Protein AF-X0VYS3-F1 (afdb_monomer_lite)

Secondary structure (DSSP, 8-state):
--EEEEEE-HHHHHHIIIIITT-EEEE-GGGHHHHHH--TT-EEEEEETTTTEEEEEEEE-S--EE-----SS-TT----EEEEEEEEEE--TTTPEEGGGGTTT----

Structure (mmCIF, N/CA/C/O backbone):
data_AF-X0VYS3-F1
#
_entry.id   AF-X0VYS3-F1
#
loop_
_atom_site.group_PDB
_atom_site.id
_atom_site.type_symbol
_atom_site.label_atom_id
_atom_site.label_alt_id
_atom_site.label_comp_id
_atom_site.label_asym_id
_atom_site.label_entity_id
_atom_site.label_seq_id
_atom_site.pdbx_PDB_ins_code
_atom_site.Cartn_x
_atom_site.Cartn_y
_atom_site.Cartn_z
_atom_site.occupancy
_atom_site.B_iso_or_equiv
_atom_site.auth_seq_id
_atom_site.auth_comp_id
_atom_site.auth_asym_id
_atom_site.auth_atom_id
_atom_site.pdbx_PDB_model_num
ATOM 1 N N . MET A 1 1 ? -2.261 -16.653 6.771 1.00 88.12 1 MET A N 1
ATOM 2 C CA . MET A 1 1 ? -2.780 -15.358 6.305 1.00 88.12 1 MET A CA 1
ATOM 3 C C . MET A 1 1 ? -2.566 -14.348 7.410 1.00 88.12 1 MET A C 1
ATOM 5 O O . MET A 1 1 ? -3.056 -14.565 8.513 1.00 88.12 1 MET A O 1
ATOM 9 N N . GLN A 1 2 ? -1.782 -13.317 7.125 1.00 96.38 2 GLN A N 1
ATOM 10 C CA . GLN A 1 2 ? -1.483 -12.198 8.014 1.00 96.38 2 GLN A CA 1
ATOM 11 C C . GLN A 1 2 ? -2.063 -10.898 7.452 1.00 96.38 2 GLN A C 1
ATOM 13 O O . GLN A 1 2 ? -2.423 -10.822 6.274 1.00 96.38 2 GLN A O 1
ATOM 18 N N . TYR A 1 3 ? -2.129 -9.881 8.309 1.00 96.56 3 TYR A N 1
ATOM 19 C CA . TYR A 1 3 ? -2.586 -8.543 7.959 1.00 96.56 3 TYR A CA 1
ATOM 20 C C . TYR A 1 3 ? -1.438 -7.551 8.108 1.00 96.56 3 TYR A C 1
ATOM 22 O O . TYR A 1 3 ? -0.715 -7.566 9.103 1.00 96.56 3 TYR A O 1
ATOM 30 N N . TRP A 1 4 ? -1.284 -6.684 7.116 1.00 97.38 4 TRP A N 1
ATOM 31 C CA . TRP A 1 4 ? -0.226 -5.687 7.051 1.00 97.38 4 TRP A CA 1
ATOM 32 C C . TRP A 1 4 ? -0.847 -4.301 6.952 1.00 97.38 4 TRP A C 1
ATOM 34 O O . TRP A 1 4 ? -1.687 -4.057 6.090 1.00 97.38 4 TRP A O 1
ATOM 44 N N . LEU A 1 5 ? -0.419 -3.379 7.808 1.00 97.00 5 LEU A N 1
ATOM 45 C CA . LEU A 1 5 ? -0.811 -1.979 7.707 1.00 97.00 5 LEU A CA 1
ATOM 46 C C . LEU A 1 5 ? 0.275 -1.212 6.958 1.00 97.00 5 LEU A C 1
ATOM 48 O O . LEU A 1 5 ? 1.415 -1.128 7.418 1.00 97.00 5 LEU A O 1
ATOM 52 N N . VAL A 1 6 ? -0.085 -0.649 5.807 1.00 97.50 6 VAL A N 1
ATOM 53 C CA . VAL A 1 6 ? 0.795 0.204 5.008 1.00 97.50 6 VAL A CA 1
ATOM 54 C C . VAL A 1 6 ? 0.374 1.649 5.194 1.00 97.50 6 VAL A C 1
ATOM 56 O O . VAL A 1 6 ? -0.778 2.018 4.976 1.00 97.50 6 VAL A O 1
ATOM 59 N N . VAL A 1 7 ? 1.333 2.472 5.605 1.00 97.19 7 VAL A N 1
ATOM 60 C CA . VAL A 1 7 ? 1.157 3.917 5.706 1.00 97.19 7 VAL A CA 1
ATOM 61 C C . VAL A 1 7 ? 1.555 4.543 4.376 1.00 97.19 7 VAL A C 1
ATOM 63 O O . VAL A 1 7 ? 2.678 4.343 3.919 1.00 97.19 7 VAL A O 1
ATOM 66 N N . THR A 1 8 ? 0.649 5.305 3.774 1.00 96.38 8 THR A N 1
ATOM 67 C CA . THR A 1 8 ? 0.857 5.998 2.496 1.00 96.38 8 THR A CA 1
ATOM 68 C C . THR A 1 8 ? 0.480 7.472 2.616 1.00 96.38 8 THR A C 1
ATOM 70 O O . THR A 1 8 ? -0.287 7.849 3.503 1.00 96.38 8 THR A O 1
ATOM 73 N N . SER A 1 9 ? 1.029 8.328 1.757 1.00 96.38 9 SER A N 1
ATOM 74 C CA . SER A 1 9 ? 0.626 9.734 1.682 1.00 96.38 9 SER A CA 1
ATOM 75 C C . SER A 1 9 ? -0.694 9.893 0.911 1.00 96.38 9 SER A C 1
ATOM 77 O O . SER A 1 9 ? -1.080 8.990 0.165 1.00 96.38 9 SER A O 1
ATOM 79 N N . PRO A 1 10 ? -1.410 11.025 1.054 1.00 96.88 10 PRO A N 1
ATOM 80 C CA . PRO A 1 10 ? -2.605 11.288 0.252 1.00 96.88 10 PRO A CA 1
ATOM 81 C C . PRO A 1 10 ? -2.321 11.275 -1.253 1.00 96.88 10 PRO A C 1
ATOM 83 O O . PRO A 1 10 ? -3.150 10.815 -2.032 1.00 96.88 10 PRO A O 1
ATOM 86 N N . GLU A 1 11 ? -1.149 11.766 -1.652 1.00 96.50 11 GLU A N 1
ATOM 87 C CA . GLU A 1 11 ? -0.724 11.861 -3.046 1.00 96.50 11 GLU A CA 1
ATOM 88 C C . GLU A 1 11 ? -0.449 10.468 -3.634 1.00 96.50 11 GLU A C 1
ATOM 90 O O . GLU A 1 11 ? -0.987 10.130 -4.686 1.00 96.50 11 GLU A O 1
ATOM 95 N N . ASN A 1 12 ? 0.283 9.616 -2.908 1.00 96.56 12 ASN A N 1
ATOM 96 C CA . ASN A 1 12 ? 0.561 8.248 -3.344 1.00 96.56 12 ASN A CA 1
ATOM 97 C C . ASN A 1 12 ? -0.675 7.357 -3.323 1.00 96.56 12 ASN A C 1
ATOM 99 O O . ASN A 1 12 ? -0.858 6.574 -4.245 1.00 96.56 12 ASN A O 1
ATOM 103 N N . PHE A 1 13 ? -1.552 7.498 -2.325 1.00 97.69 13 PHE A N 1
ATOM 104 C CA . PHE A 1 13 ? -2.820 6.770 -2.314 1.00 97.69 13 PHE A CA 1
ATOM 105 C C . PHE A 1 13 ? -3.681 7.118 -3.533 1.00 97.69 13 PHE A C 1
ATOM 107 O O . PHE A 1 13 ? -4.246 6.233 -4.174 1.00 97.69 13 PHE A O 1
ATOM 114 N N . ARG A 1 14 ? -3.769 8.413 -3.865 1.00 97.25 14 ARG A N 1
ATOM 115 C CA . ARG A 1 14 ? -4.488 8.879 -5.052 1.00 97.25 14 ARG A CA 1
ATOM 116 C C . ARG A 1 14 ? -3.865 8.303 -6.323 1.00 97.25 14 ARG A C 1
ATOM 118 O O . ARG A 1 14 ? -4.593 7.792 -7.164 1.00 97.25 14 ARG A O 1
ATOM 125 N N . HIS A 1 15 ? -2.536 8.315 -6.415 1.00 96.81 15 HIS A N 1
ATOM 126 C CA . HIS A 1 15 ? -1.808 7.742 -7.542 1.00 96.81 15 HIS A CA 1
ATOM 127 C C . HIS A 1 15 ? -2.023 6.227 -7.683 1.00 96.81 15 HIS A C 1
ATOM 129 O O . HIS A 1 15 ? -2.302 5.749 -8.782 1.00 96.81 15 HIS A O 1
ATOM 135 N N . ASP A 1 16 ? -1.971 5.476 -6.579 1.00 97.12 16 ASP A N 1
ATOM 136 C CA . ASP A 1 16 ? -2.269 4.041 -6.570 1.00 97.12 16 ASP A CA 1
ATOM 137 C C . ASP A 1 16 ? -3.688 3.772 -7.077 1.00 97.12 16 ASP A C 1
ATOM 139 O O . ASP A 1 16 ? -3.883 2.894 -7.915 1.00 97.12 16 ASP A O 1
ATOM 143 N N . ARG A 1 17 ? -4.671 4.555 -6.622 1.00 97.19 17 ARG A N 1
ATOM 144 C CA . ARG A 1 17 ? -6.071 4.421 -7.041 1.00 97.19 17 ARG A CA 1
ATOM 145 C C . ARG A 1 17 ? -6.293 4.769 -8.512 1.00 97.19 17 ARG A C 1
ATOM 147 O O . ARG A 1 17 ? -7.072 4.099 -9.177 1.00 97.19 17 ARG A O 1
ATOM 154 N N . GLU A 1 18 ? -5.668 5.833 -9.002 1.00 96.88 18 GLU A N 1
ATOM 155 C CA . GLU A 1 18 ? -5.954 6.390 -10.330 1.00 96.88 18 GLU A CA 1
ATOM 156 C C . GLU A 1 18 ? -5.106 5.762 -11.444 1.00 96.88 18 GLU A C 1
ATOM 158 O O . GLU A 1 18 ? -5.536 5.742 -12.599 1.00 96.88 18 GLU A O 1
ATOM 163 N N . HIS A 1 19 ? -3.917 5.243 -11.121 1.00 97.06 19 HIS A N 1
ATOM 164 C CA . HIS A 1 19 ? -2.939 4.826 -12.131 1.00 97.06 19 HIS A CA 1
ATOM 165 C C . HIS A 1 19 ? -2.386 3.413 -11.948 1.00 97.06 19 HIS A C 1
ATOM 167 O O . HIS A 1 19 ? -2.110 2.751 -12.950 1.00 97.06 19 HIS A O 1
ATOM 173 N N . LEU A 1 20 ? -2.198 2.944 -10.710 1.00 96.50 20 LEU A N 1
ATOM 174 C CA . LEU A 1 20 ? -1.556 1.646 -10.457 1.00 96.50 20 LEU A CA 1
ATOM 175 C C . LEU A 1 20 ? -2.541 0.531 -10.096 1.00 96.50 20 LEU A C 1
ATOM 177 O O . LEU A 1 20 ? -2.143 -0.634 -10.088 1.00 96.50 20 LEU A O 1
ATOM 181 N N . ASP A 1 21 ? -3.796 0.872 -9.801 1.00 97.31 21 ASP A N 1
ATOM 182 C CA 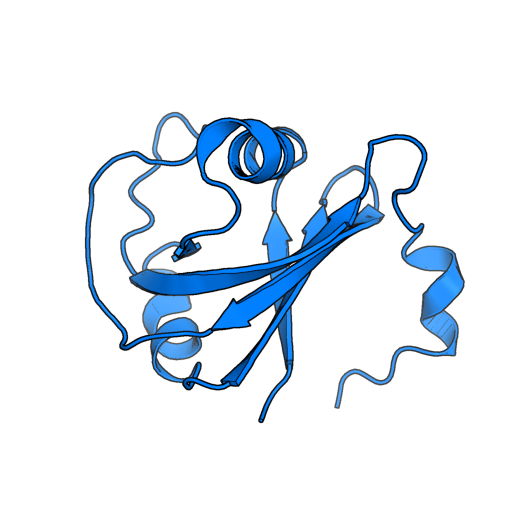. ASP A 1 21 ? -4.868 -0.041 -9.386 1.00 97.31 21 ASP A CA 1
ATOM 183 C C . ASP A 1 21 ? -4.442 -0.980 -8.243 1.00 97.31 21 ASP A C 1
ATOM 185 O O . ASP A 1 21 ? -4.799 -2.153 -8.206 1.00 97.31 21 ASP A O 1
ATOM 189 N N . PHE A 1 22 ? -3.576 -0.502 -7.337 1.00 97.75 22 PHE A N 1
ATOM 190 C CA . PHE A 1 22 ? -2.976 -1.308 -6.261 1.00 97.75 22 PHE A CA 1
ATOM 191 C C . PHE A 1 22 ? -2.366 -2.640 -6.745 1.00 97.75 22 PHE A C 1
ATOM 193 O O . PHE A 1 22 ? -2.305 -3.626 -6.000 1.00 97.75 22 PHE A O 1
ATOM 200 N N . LYS A 1 23 ? -1.895 -2.689 -7.998 1.00 97.88 23 LYS A N 1
ATOM 201 C CA . LYS A 1 23 ? -1.307 -3.882 -8.624 1.00 97.88 23 LYS A CA 1
ATOM 202 C C . LYS A 1 23 ? 0.001 -4.315 -7.961 1.00 97.88 23 LYS A C 1
ATOM 204 O O . LYS A 1 23 ? 0.428 -5.466 -8.091 1.00 97.88 23 LYS A O 1
ATOM 209 N N . PHE A 1 24 ? 0.649 -3.396 -7.253 1.00 96.19 24 PHE A N 1
ATOM 210 C CA . PHE A 1 24 ? 1.906 -3.636 -6.568 1.00 96.19 24 PHE A CA 1
ATOM 211 C C . PHE A 1 24 ? 1.885 -2.998 -5.184 1.00 96.19 24 PHE A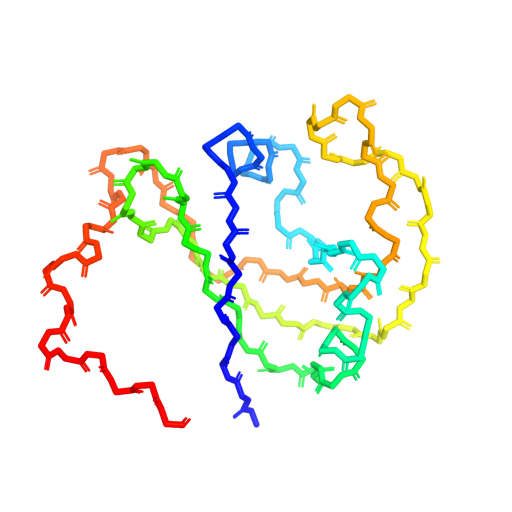 C 1
ATOM 213 O O . PHE A 1 24 ? 1.507 -1.841 -5.034 1.00 96.19 24 PHE A O 1
ATOM 220 N N . GLN A 1 25 ? 2.396 -3.718 -4.189 1.00 96.19 25 GLN A N 1
ATOM 221 C CA . GLN A 1 25 ? 2.826 -3.123 -2.933 1.00 96.19 25 GLN A CA 1
ATOM 222 C C . GLN A 1 25 ? 4.340 -2.932 -2.976 1.00 96.19 25 GLN A C 1
ATOM 224 O O . GLN A 1 25 ? 5.080 -3.913 -2.888 1.00 96.19 25 GLN A O 1
ATOM 229 N N . GLY A 1 26 ? 4.800 -1.684 -3.078 1.00 95.00 26 GLY A N 1
ATOM 230 C CA . GLY A 1 26 ? 6.213 -1.321 -2.954 1.00 95.00 26 GLY A CA 1
ATOM 231 C C . GLY A 1 26 ? 6.509 -0.598 -1.650 1.00 95.00 26 GLY A C 1
ATOM 232 O O . GLY A 1 26 ? 5.662 0.120 -1.123 1.00 95.00 26 GLY A O 1
ATOM 233 N N . LEU A 1 27 ? 7.702 -0.813 -1.100 1.00 95.50 27 LEU A N 1
ATOM 234 C CA . LEU A 1 27 ? 8.202 -0.070 0.054 1.00 95.50 27 LEU A CA 1
ATOM 235 C C . LEU A 1 27 ? 9.701 0.244 -0.095 1.00 95.50 27 LEU A C 1
ATOM 237 O O . LEU A 1 27 ? 10.438 -0.496 -0.761 1.00 95.50 27 LEU A O 1
ATOM 241 N N . PRO A 1 28 ? 10.187 1.312 0.569 1.00 93.81 28 PRO A N 1
ATOM 242 C CA . PRO A 1 28 ? 11.612 1.596 0.673 1.00 93.81 28 PRO A CA 1
ATOM 243 C C . PRO A 1 28 ? 12.422 0.383 1.147 1.00 93.81 28 PRO A C 1
ATOM 245 O O . PRO A 1 28 ? 11.976 -0.377 2.009 1.00 93.81 28 PRO A O 1
ATOM 248 N N . TYR A 1 29 ? 13.667 0.262 0.679 1.00 94.44 29 TYR A N 1
ATOM 249 C CA . TYR A 1 29 ? 14.539 -0.884 0.971 1.00 94.44 29 TYR A CA 1
ATOM 250 C C . TYR A 1 29 ? 14.743 -1.151 2.476 1.00 94.44 29 TYR A C 1
ATOM 252 O O . TYR A 1 29 ? 14.879 -2.299 2.894 1.00 94.44 29 TYR A O 1
ATOM 260 N N . ARG A 1 30 ? 14.673 -0.120 3.334 1.00 95.06 30 ARG A N 1
ATOM 261 C CA . ARG A 1 30 ? 14.715 -0.286 4.805 1.00 95.06 30 ARG A CA 1
ATOM 262 C C . ARG A 1 30 ? 13.620 -1.217 5.353 1.00 95.06 30 ARG A C 1
ATOM 264 O O . ARG A 1 30 ? 13.792 -1.798 6.420 1.00 95.06 30 ARG A O 1
ATOM 271 N N . PHE A 1 31 ? 12.516 -1.389 4.623 1.00 96.38 31 PHE A N 1
ATOM 272 C CA . PHE A 1 31 ? 11.416 -2.294 4.960 1.00 96.38 31 PHE A CA 1
ATOM 273 C C . PHE A 1 31 ? 11.478 -3.641 4.225 1.00 96.38 31 PHE A C 1
ATOM 275 O O . PHE A 1 31 ? 10.577 -4.460 4.404 1.00 96.38 31 PHE A O 1
ATOM 282 N N . ARG A 1 32 ? 12.550 -3.926 3.470 1.00 97.12 32 ARG A N 1
ATOM 283 C CA . ARG A 1 32 ? 12.732 -5.160 2.685 1.00 97.12 32 ARG A CA 1
ATOM 284 C C . ARG A 1 32 ? 12.360 -6.422 3.457 1.00 97.12 32 ARG A C 1
ATOM 286 O O . ARG A 1 32 ? 11.570 -7.224 2.975 1.00 97.12 32 ARG A O 1
ATOM 293 N N . LYS A 1 33 ? 12.877 -6.585 4.680 1.00 97.62 33 LYS A N 1
ATOM 294 C CA . LYS A 1 33 ? 12.603 -7.776 5.505 1.00 97.62 33 LYS A CA 1
ATOM 295 C C . LYS A 1 33 ? 11.111 -7.961 5.808 1.00 97.62 33 LYS A C 1
ATOM 297 O O . LYS A 1 33 ? 10.667 -9.091 5.946 1.00 97.62 33 LYS A O 1
ATOM 302 N N . GLN A 1 34 ? 10.335 -6.880 5.918 1.00 97.06 34 GLN A N 1
ATOM 303 C CA . GLN A 1 34 ? 8.889 -6.968 6.140 1.00 97.06 34 GLN A CA 1
ATOM 304 C C . GLN A 1 34 ? 8.167 -7.402 4.861 1.00 97.06 34 GLN A C 1
ATOM 306 O O . GLN A 1 34 ? 7.392 -8.350 4.907 1.00 97.06 34 GLN A O 1
ATOM 311 N N . VAL A 1 35 ? 8.507 -6.802 3.717 1.00 97.62 35 VAL A N 1
ATOM 312 C CA . VAL A 1 35 ? 7.945 -7.170 2.402 1.00 97.62 35 VAL A CA 1
ATOM 313 C C . VAL A 1 35 ? 8.279 -8.620 2.024 1.00 97.62 35 VAL A C 1
ATOM 315 O O . VAL A 1 35 ? 7.449 -9.343 1.477 1.00 97.62 35 VAL A O 1
ATOM 318 N N . GLN A 1 36 ? 9.482 -9.090 2.361 1.00 97.75 36 GLN A N 1
ATOM 319 C CA . GLN A 1 36 ? 9.878 -10.484 2.154 1.00 97.75 36 GLN A CA 1
ATOM 320 C C . GLN A 1 36 ? 9.045 -11.467 2.988 1.00 97.75 36 GLN A C 1
ATOM 322 O O . GLN A 1 36 ? 8.812 -12.581 2.528 1.00 97.75 36 GLN A O 1
ATOM 327 N N . ARG A 1 37 ? 8.563 -11.064 4.173 1.00 97.38 37 ARG A N 1
ATOM 328 C CA . ARG A 1 37 ? 7.694 -11.894 5.029 1.00 97.38 37 ARG A CA 1
ATOM 329 C C . ARG A 1 37 ? 6.233 -11.922 4.589 1.00 97.38 37 ARG A C 1
ATOM 331 O O . ARG A 1 37 ? 5.523 -12.826 5.018 1.00 97.38 37 ARG A O 1
ATOM 338 N N . MET A 1 38 ? 5.786 -10.962 3.779 1.00 98.00 38 MET A N 1
ATOM 339 C CA . MET A 1 38 ? 4.455 -11.022 3.172 1.00 98.00 38 MET A CA 1
ATOM 340 C C . MET A 1 38 ? 4.355 -12.283 2.315 1.00 98.00 38 MET A C 1
ATOM 342 O O . MET A 1 38 ? 5.261 -12.565 1.533 1.00 98.00 38 MET A O 1
ATOM 346 N N . ALA A 1 39 ? 3.271 -13.034 2.450 1.00 97.81 39 ALA A N 1
ATOM 347 C CA . ALA A 1 39 ? 3.012 -14.229 1.656 1.00 97.81 39 ALA A CA 1
ATOM 348 C C . ALA A 1 39 ? 1.800 -14.032 0.741 1.00 97.81 39 ALA A C 1
ATOM 350 O O . ALA A 1 39 ? 0.950 -13.179 0.991 1.00 97.81 39 ALA A O 1
ATOM 351 N N . VAL A 1 40 ? 1.698 -14.843 -0.315 1.00 98.44 40 VAL A N 1
ATOM 352 C CA . VAL A 1 40 ? 0.487 -14.898 -1.147 1.00 98.44 40 VAL A CA 1
ATOM 353 C C . VAL A 1 40 ? -0.728 -15.193 -0.263 1.00 98.44 40 VAL A C 1
ATOM 355 O O . VAL A 1 40 ? -0.699 -16.107 0.562 1.00 98.44 40 VAL A O 1
ATOM 358 N N . GLY A 1 41 ? -1.788 -14.405 -0.432 1.00 98.38 41 GLY A N 1
ATOM 359 C CA . GLY A 1 41 ? -2.999 -14.462 0.384 1.00 98.38 41 GLY A CA 1
ATOM 360 C C . GLY A 1 41 ? -2.973 -13.581 1.635 1.00 98.38 41 GLY A C 1
ATOM 361 O O . GLY A 1 41 ? -4.020 -13.409 2.248 1.00 98.38 41 GLY A O 1
ATOM 362 N N . ASP A 1 42 ? -1.838 -12.990 2.019 1.00 98.56 42 ASP A N 1
ATOM 363 C CA . ASP A 1 42 ? -1.834 -11.958 3.060 1.00 98.56 42 ASP A CA 1
ATOM 364 C C . ASP A 1 42 ? -2.589 -10.707 2.594 1.00 98.56 42 ASP A C 1
ATOM 366 O O . ASP A 1 42 ? -2.611 -10.385 1.402 1.00 98.56 42 ASP A O 1
ATOM 370 N N . ARG A 1 43 ? -3.189 -9.984 3.545 1.00 98.19 43 ARG A N 1
ATOM 371 C CA . ARG A 1 43 ? -3.985 -8.786 3.260 1.00 98.19 43 ARG A CA 1
ATOM 372 C C . ARG A 1 43 ? -3.277 -7.524 3.724 1.00 98.19 43 ARG A C 1
ATOM 374 O O . ARG A 1 43 ? -2.683 -7.487 4.799 1.00 98.19 43 ARG A O 1
ATOM 381 N N . VAL A 1 44 ? -3.370 -6.481 2.917 1.00 98.38 44 VAL A N 1
ATOM 382 C CA . VAL A 1 44 ? -2.826 -5.152 3.181 1.00 98.38 44 VAL A CA 1
ATOM 383 C C . VAL A 1 44 ? -3.986 -4.196 3.410 1.00 98.38 44 VAL A C 1
ATOM 385 O O . VAL A 1 44 ? -4.946 -4.201 2.645 1.00 98.38 44 VAL A O 1
ATOM 388 N N . VAL A 1 45 ? -3.896 -3.370 4.448 1.00 98.00 45 VAL A N 1
ATOM 389 C CA . VAL A 1 45 ? -4.781 -2.225 4.674 1.00 98.00 45 VAL A CA 1
ATOM 390 C C . VAL A 1 45 ? -3.980 -0.933 4.535 1.00 98.00 45 VAL A C 1
ATOM 392 O O . VAL A 1 45 ? -2.899 -0.797 5.113 1.00 98.00 45 VAL A O 1
ATOM 395 N N . TYR A 1 46 ? -4.509 0.016 3.765 1.00 98.31 46 TYR A N 1
ATOM 396 C CA . TYR A 1 46 ? -3.848 1.288 3.479 1.00 98.31 46 TYR A CA 1
ATOM 397 C C . TYR A 1 46 ? -4.365 2.387 4.402 1.00 98.31 46 TYR A C 1
ATOM 399 O O . TYR A 1 46 ? -5.538 2.769 4.344 1.00 98.31 46 TYR A O 1
ATOM 407 N N . TYR A 1 47 ? -3.468 2.906 5.236 1.00 98.19 47 TYR A N 1
ATOM 408 C CA . TYR A 1 47 ? -3.688 4.063 6.093 1.00 98.19 47 TYR A CA 1
ATOM 409 C C . TYR A 1 47 ? -3.066 5.312 5.461 1.00 98.19 47 TYR A C 1
ATOM 411 O O . TYR A 1 47 ? -1.859 5.368 5.219 1.00 98.19 47 TYR A O 1
ATOM 419 N N . ILE A 1 48 ? -3.886 6.332 5.221 1.00 98.25 48 ILE A N 1
ATOM 420 C CA . ILE A 1 48 ? -3.477 7.574 4.567 1.00 98.25 48 ILE A CA 1
ATOM 421 C C . ILE A 1 48 ? -3.005 8.571 5.635 1.00 98.25 48 ILE A C 1
ATOM 423 O O . ILE A 1 48 ? -3.809 9.158 6.373 1.00 98.25 48 ILE A O 1
ATOM 427 N N . MET A 1 49 ? -1.688 8.775 5.730 1.00 91.75 49 MET A N 1
ATOM 428 C CA . MET A 1 49 ? -1.090 9.741 6.654 1.00 91.75 49 MET A CA 1
ATOM 429 C C . MET A 1 49 ? -1.522 11.172 6.298 1.00 91.75 49 MET A C 1
ATOM 431 O O . MET A 1 49 ? -1.801 11.471 5.144 1.00 91.75 49 MET A O 1
ATOM 435 N N . LYS A 1 50 ? -1.612 12.065 7.292 1.00 94.25 50 LYS A N 1
ATOM 436 C CA . LYS A 1 50 ? -2.282 13.392 7.253 1.00 94.25 50 LYS A CA 1
ATOM 437 C C . LYS A 1 50 ? -3.815 13.352 7.293 1.00 94.25 50 LYS A C 1
ATOM 439 O O . LYS A 1 50 ? -4.387 14.111 8.065 1.00 94.25 50 LYS A O 1
ATOM 444 N N . LEU A 1 51 ? -4.474 12.471 6.534 1.00 96.94 51 LEU A N 1
ATOM 445 C CA . LEU A 1 51 ? -5.942 12.346 6.596 1.00 96.94 51 LEU A CA 1
ATOM 446 C C . LEU A 1 51 ? -6.413 11.551 7.818 1.00 96.94 51 LEU A C 1
ATOM 448 O O . LEU A 1 51 ? -7.528 11.760 8.284 1.00 96.94 51 LEU A O 1
ATOM 452 N N . GLN A 1 52 ? -5.562 10.666 8.345 1.00 97.00 52 GLN A N 1
ATOM 453 C CA . GLN A 1 52 ? -5.899 9.749 9.439 1.00 97.00 52 GLN A CA 1
ATOM 454 C C . GLN A 1 52 ? -7.068 8.819 9.090 1.00 97.00 52 GLN A C 1
ATOM 456 O O . GLN A 1 52 ? -7.907 8.505 9.934 1.00 97.00 52 GLN A O 1
ATOM 461 N N . LYS A 1 53 ? -7.121 8.376 7.830 1.00 98.06 53 LYS A N 1
ATOM 462 C CA . LYS A 1 53 ? -8.197 7.530 7.313 1.00 98.06 53 LYS A CA 1
ATOM 463 C C . LYS A 1 53 ? -7.670 6.250 6.680 1.00 98.06 53 LYS A C 1
ATOM 465 O O . LYS A 1 53 ? -6.564 6.231 6.142 1.00 98.06 53 LYS A O 1
ATOM 470 N N . PHE A 1 54 ? -8.487 5.205 6.703 1.00 98.25 54 PHE A N 1
ATOM 471 C CA . PHE A 1 54 ? -8.304 4.023 5.869 1.00 98.25 54 PHE A CA 1
ATOM 472 C C . PHE A 1 54 ? -8.977 4.231 4.516 1.00 98.25 54 PHE A C 1
ATOM 474 O O . PHE A 1 54 ? -10.087 4.767 4.456 1.00 98.25 54 PHE A O 1
ATOM 481 N N . GLY A 1 55 ? -8.297 3.817 3.446 1.00 98.00 55 GLY A N 1
ATOM 482 C CA . GLY A 1 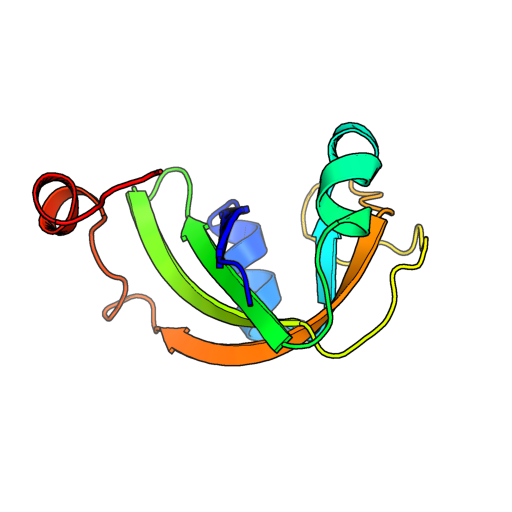55 ? -8.766 4.061 2.078 1.00 98.00 55 GLY A CA 1
ATOM 483 C C . GLY A 1 55 ? -8.901 2.828 1.197 1.00 98.00 55 GLY A C 1
ATOM 484 O O . GLY A 1 55 ? -9.717 2.831 0.282 1.00 98.00 55 GLY A O 1
ATOM 485 N N . ALA A 1 56 ? -8.135 1.768 1.449 1.00 98.56 56 ALA A N 1
ATOM 486 C CA . ALA A 1 56 ? -8.206 0.564 0.631 1.00 98.56 56 ALA A CA 1
ATOM 487 C C . ALA A 1 56 ? -7.753 -0.682 1.390 1.00 98.56 56 ALA A C 1
ATOM 489 O O . ALA A 1 56 ? -7.054 -0.601 2.407 1.00 98.56 56 ALA A O 1
ATOM 490 N N . THR A 1 57 ? -8.113 -1.836 0.835 1.00 98.56 57 THR A N 1
ATOM 491 C CA . THR A 1 57 ? -7.514 -3.129 1.162 1.00 98.56 57 THR A CA 1
ATOM 492 C C . THR A 1 57 ? -7.097 -3.851 -0.111 1.00 98.56 57 THR A C 1
ATOM 494 O O . THR A 1 57 ? -7.747 -3.699 -1.146 1.00 98.56 57 THR A O 1
ATOM 497 N N . ALA A 1 58 ? -6.025 -4.632 -0.034 1.00 98.62 58 ALA A N 1
ATOM 498 C CA . ALA A 1 58 ? -5.518 -5.434 -1.139 1.00 98.62 58 ALA A CA 1
ATOM 499 C C . ALA A 1 58 ? -5.038 -6.804 -0.651 1.00 98.62 58 ALA A C 1
ATOM 501 O O . ALA A 1 58 ? -4.644 -6.962 0.504 1.00 98.62 58 ALA A O 1
ATOM 502 N N . THR A 1 59 ? -5.008 -7.779 -1.553 1.00 98.75 59 THR A N 1
ATOM 503 C CA . THR A 1 59 ? -4.466 -9.116 -1.298 1.00 98.75 59 THR A CA 1
ATOM 504 C C . THR A 1 59 ? -3.143 -9.291 -2.040 1.00 98.75 59 THR A C 1
ATOM 506 O O . THR A 1 59 ? -3.057 -8.982 -3.229 1.00 98.75 59 THR A O 1
ATOM 509 N N . ILE A 1 60 ? -2.115 -9.818 -1.367 1.00 98.69 60 ILE A N 1
ATOM 510 C CA . ILE A 1 60 ? -0.829 -10.176 -1.984 1.00 98.69 60 ILE A CA 1
ATOM 511 C C . ILE A 1 60 ? -1.017 -11.387 -2.902 1.00 98.69 60 ILE A C 1
ATOM 513 O O . ILE A 1 60 ? -1.567 -12.412 -2.494 1.00 98.69 60 ILE A O 1
ATOM 517 N N . THR A 1 61 ? -0.539 -11.287 -4.141 1.00 98.62 61 THR A N 1
ATOM 518 C CA . THR A 1 61 ? -0.783 -12.283 -5.200 1.00 98.62 61 THR A CA 1
ATOM 519 C C . THR A 1 61 ? 0.477 -12.951 -5.734 1.00 98.62 61 THR A C 1
ATOM 521 O O . THR A 1 61 ? 0.358 -13.917 -6.484 1.00 98.62 61 THR A O 1
ATOM 524 N N . GLY A 1 62 ? 1.674 -12.494 -5.354 1.00 98.12 62 GLY A N 1
ATOM 525 C CA . GLY A 1 62 ? 2.907 -13.069 -5.887 1.00 98.12 62 GLY A CA 1
ATOM 526 C C . GLY A 1 62 ? 4.144 -12.940 -5.009 1.00 98.12 62 GLY A C 1
ATOM 527 O O . GLY A 1 62 ? 4.120 -12.432 -3.880 1.00 98.12 62 GLY A O 1
ATOM 528 N N . ASP A 1 63 ? 5.245 -13.432 -5.568 1.00 98.12 63 ASP A N 1
ATOM 529 C CA . ASP A 1 63 ? 6.533 -13.485 -4.897 1.00 98.12 63 ASP A CA 1
ATOM 530 C C . ASP A 1 63 ? 7.208 -12.119 -4.760 1.00 98.12 63 ASP A C 1
ATOM 532 O O . ASP A 1 63 ? 6.877 -11.151 -5.445 1.00 98.12 63 ASP A O 1
ATOM 536 N N . TYR A 1 64 ? 8.131 -12.035 -3.804 1.00 98.19 64 TYR A N 1
ATOM 537 C CA . TYR A 1 64 ? 8.945 -10.849 -3.589 1.00 98.19 64 TYR A CA 1
ATOM 538 C C . TYR A 1 64 ? 9.881 -10.657 -4.776 1.00 98.19 64 TYR A C 1
ATOM 540 O O . TYR A 1 64 ? 10.524 -11.609 -5.217 1.00 98.19 64 TYR A O 1
ATOM 548 N N . TYR A 1 65 ? 10.017 -9.416 -5.221 1.00 98.06 65 TYR A N 1
ATOM 549 C CA . TYR A 1 65 ? 11.017 -9.032 -6.203 1.00 98.06 65 TYR A CA 1
ATOM 550 C C . TYR A 1 65 ? 11.561 -7.636 -5.902 1.00 98.06 65 TYR A C 1
ATOM 552 O O . TYR A 1 65 ? 10.989 -6.878 -5.109 1.00 98.06 65 TYR A O 1
ATOM 560 N N . GLU A 1 66 ? 12.696 -7.323 -6.522 1.00 97.12 66 GLU A N 1
ATOM 561 C CA . GLU A 1 66 ? 13.283 -5.989 -6.495 1.00 97.12 66 GLU A CA 1
ATOM 562 C C . GLU A 1 66 ? 13.141 -5.320 -7.861 1.00 97.12 66 GLU A C 1
ATOM 564 O O . GLU A 1 66 ? 13.461 -5.930 -8.880 1.00 97.12 66 GLU A O 1
ATOM 569 N N . ASP A 1 67 ? 12.660 -4.079 -7.880 1.00 95.50 67 ASP A N 1
ATOM 570 C CA . ASP A 1 67 ? 12.551 -3.264 -9.092 1.00 95.50 67 ASP A CA 1
ATOM 571 C C . ASP A 1 67 ? 12.636 -1.776 -8.741 1.00 95.50 67 ASP A C 1
ATOM 573 O O . ASP A 1 67 ? 11.855 -1.279 -7.936 1.00 95.50 67 ASP A O 1
ATOM 577 N N . SER A 1 68 ? 13.583 -1.074 -9.354 1.00 92.69 68 SER A N 1
ATOM 578 C CA . SER A 1 68 ? 13.876 0.338 -9.089 1.00 92.69 68 SER A CA 1
ATOM 579 C C . SER A 1 68 ? 13.164 1.303 -10.044 1.00 92.69 68 SER A C 1
ATOM 581 O O . SER A 1 68 ? 13.525 2.480 -10.093 1.00 92.69 68 SER A O 1
ATOM 583 N N . SER A 1 69 ? 12.200 0.836 -10.848 1.00 93.06 69 SER A N 1
ATOM 584 C CA . SER A 1 69 ? 11.392 1.719 -11.694 1.00 93.06 69 SER A CA 1
ATOM 585 C C . SER A 1 69 ? 10.651 2.749 -10.838 1.00 93.06 69 SER A C 1
ATOM 587 O O . SER A 1 69 ? 10.126 2.406 -9.789 1.00 93.06 69 SER A O 1
ATOM 589 N N . ARG A 1 70 ? 10.536 4.002 -11.275 1.00 91.75 70 ARG A N 1
ATOM 590 C CA . ARG A 1 70 ? 9.717 4.980 -10.545 1.00 91.75 70 ARG A CA 1
ATOM 591 C C . ARG A 1 70 ? 8.241 4.733 -10.805 1.00 91.75 70 ARG A C 1
ATOM 593 O O . ARG A 1 70 ? 7.826 4.771 -11.961 1.00 91.75 70 ARG A O 1
ATOM 600 N N . LEU A 1 71 ? 7.485 4.446 -9.754 1.00 91.69 71 LEU A N 1
ATOM 601 C CA . LEU A 1 71 ? 6.043 4.207 -9.827 1.00 91.69 71 LEU A CA 1
ATOM 602 C C . LEU A 1 71 ? 5.250 5.175 -8.957 1.00 91.69 71 LEU A C 1
ATOM 604 O O . LEU A 1 71 ? 4.128 5.494 -9.318 1.00 91.69 71 LEU A O 1
ATOM 608 N N . TRP A 1 72 ? 5.801 5.636 -7.837 1.00 92.44 72 TRP A N 1
ATOM 609 C CA . TRP A 1 72 ? 5.081 6.509 -6.911 1.00 92.44 72 TRP A CA 1
ATOM 610 C C . TRP A 1 72 ? 5.536 7.965 -7.043 1.00 92.44 72 TRP A C 1
ATOM 612 O O . TRP A 1 72 ? 6.456 8.295 -7.790 1.00 92.44 72 TRP A O 1
ATOM 622 N N . THR A 1 73 ? 4.814 8.862 -6.373 1.00 90.12 73 THR A N 1
ATOM 623 C CA . THR A 1 73 ? 4.842 10.302 -6.671 1.00 90.12 73 THR A CA 1
ATOM 624 C C . THR A 1 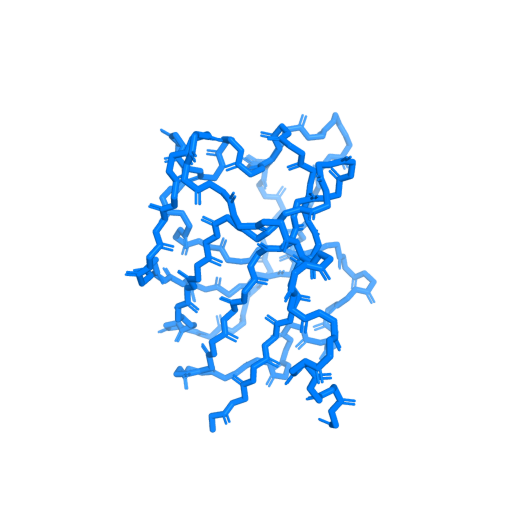73 ? 6.007 11.064 -6.042 1.00 90.12 73 THR A C 1
ATOM 626 O O . THR A 1 73 ? 6.250 12.205 -6.428 1.00 90.12 73 THR A O 1
ATOM 629 N N . ASP A 1 74 ? 6.729 10.470 -5.089 1.00 86.62 74 ASP A N 1
ATOM 630 C CA . ASP A 1 74 ? 7.849 11.134 -4.421 1.00 86.62 74 ASP A CA 1
ATOM 631 C C . ASP A 1 74 ? 9.014 11.417 -5.394 1.00 86.62 74 ASP A C 1
ATOM 633 O O . ASP A 1 74 ? 9.413 10.576 -6.200 1.00 86.62 74 ASP A O 1
ATOM 637 N N . GLU A 1 75 ? 9.623 12.604 -5.293 1.00 79.25 75 GLU A N 1
ATOM 638 C CA . GLU A 1 75 ? 10.693 13.026 -6.214 1.00 79.25 75 GLU A CA 1
ATOM 639 C C . GLU A 1 75 ? 11.946 12.145 -6.153 1.00 79.25 75 GLU A C 1
ATOM 641 O O . GLU A 1 75 ? 12.634 12.019 -7.164 1.00 79.25 75 GLU A O 1
ATOM 646 N N . ASP A 1 76 ? 12.215 11.511 -5.007 1.00 78.94 76 ASP A N 1
ATOM 647 C CA . ASP A 1 76 ? 13.344 10.601 -4.752 1.00 78.94 76 ASP A CA 1
ATOM 648 C C . ASP A 1 76 ? 12.899 9.131 -4.631 1.00 78.94 76 ASP A C 1
ATOM 650 O O . ASP A 1 76 ? 13.555 8.301 -3.995 1.00 78.94 76 ASP A O 1
ATOM 654 N N . GLU A 1 77 ? 11.758 8.789 -5.229 1.00 79.56 77 GLU A N 1
ATOM 655 C CA . GLU A 1 77 ? 11.199 7.445 -5.159 1.00 79.56 77 GLU A CA 1
ATOM 656 C C . GLU A 1 77 ? 12.067 6.415 -5.895 1.00 79.56 77 GLU A C 1
ATOM 658 O O . GLU A 1 77 ? 12.485 6.626 -7.037 1.00 79.56 77 GLU A O 1
ATOM 663 N N . ILE A 1 78 ? 12.367 5.308 -5.205 1.00 82.94 78 ILE A N 1
ATOM 664 C CA . ILE A 1 78 ? 13.091 4.135 -5.736 1.00 82.94 78 ILE A CA 1
ATOM 665 C C . ILE A 1 78 ? 12.464 2.827 -5.209 1.00 82.94 78 ILE A C 1
ATOM 667 O O . ILE A 1 78 ? 12.933 1.757 -5.562 1.00 82.94 78 ILE A O 1
ATOM 671 N N . TRP A 1 79 ? 11.444 2.889 -4.340 1.00 92.94 79 TRP A N 1
ATOM 672 C CA . TRP A 1 79 ? 10.922 1.840 -3.448 1.00 92.94 79 TRP A CA 1
ATOM 673 C C . TRP A 1 79 ? 10.983 0.428 -4.046 1.00 92.94 79 TRP A C 1
ATOM 675 O O . TRP A 1 79 ? 10.017 -0.064 -4.646 1.00 92.94 79 TRP A O 1
ATOM 685 N N . PRO A 1 80 ? 12.126 -0.260 -3.856 1.00 95.69 80 PRO A N 1
ATOM 686 C CA . PRO A 1 80 ? 12.448 -1.355 -4.748 1.00 95.69 80 PRO A CA 1
ATOM 687 C C . PRO A 1 80 ? 11.879 -2.668 -4.247 1.00 95.69 80 PRO A C 1
ATOM 689 O O . PRO A 1 80 ? 11.728 -3.605 -5.010 1.00 95.69 80 PRO A O 1
ATOM 692 N N . SER A 1 81 ? 11.554 -2.759 -2.958 1.00 97.56 81 SER A N 1
ATOM 693 C CA . SER A 1 81 ? 11.041 -3.983 -2.354 1.00 97.56 81 SER A CA 1
ATOM 694 C C . SER A 1 81 ? 9.557 -4.129 -2.657 1.00 97.56 81 SER A C 1
ATOM 696 O O . SER A 1 81 ? 8.751 -3.432 -2.038 1.00 97.56 81 SER A O 1
ATOM 698 N N . ARG A 1 82 ? 9.205 -5.029 -3.584 1.00 97.62 82 ARG A N 1
ATOM 699 C CA . ARG A 1 82 ? 7.844 -5.144 -4.120 1.00 97.62 82 ARG A CA 1
ATOM 700 C C . ARG A 1 82 ? 7.234 -6.532 -3.972 1.00 97.62 82 ARG A C 1
ATOM 702 O O . ARG A 1 82 ? 7.930 -7.548 -3.926 1.00 97.62 82 ARG A O 1
ATOM 709 N N . ARG A 1 83 ? 5.903 -6.550 -3.932 1.00 98.25 83 ARG A N 1
ATOM 710 C CA . ARG A 1 83 ? 5.035 -7.726 -4.068 1.00 98.25 83 ARG A CA 1
ATOM 711 C C . ARG A 1 83 ? 3.912 -7.399 -5.057 1.00 98.25 83 ARG A C 1
ATOM 713 O O . ARG A 1 83 ? 3.360 -6.302 -4.969 1.00 98.25 83 ARG A O 1
ATOM 720 N N . PRO A 1 84 ? 3.535 -8.308 -5.971 1.00 98.50 84 PRO A N 1
ATOM 721 C CA . PRO A 1 84 ? 2.285 -8.183 -6.710 1.00 98.50 84 PRO A CA 1
ATOM 722 C C . PRO A 1 84 ? 1.095 -8.242 -5.750 1.00 98.50 84 PRO A C 1
ATOM 724 O O . PRO A 1 84 ? 1.103 -9.012 -4.782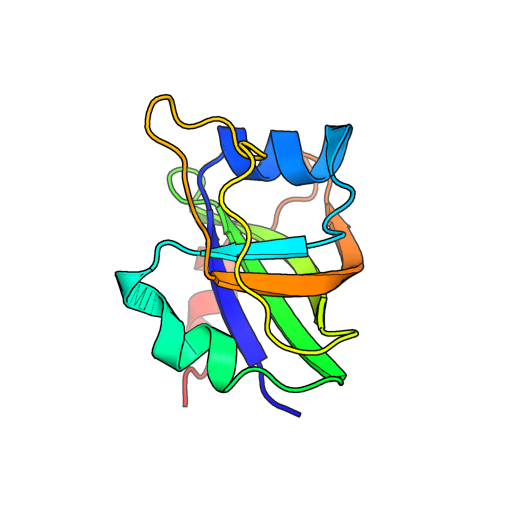 1.00 98.50 84 PRO A O 1
ATOM 727 N N . SER A 1 85 ? 0.074 -7.446 -6.030 1.00 98.56 85 SER A N 1
ATOM 728 C CA . SER A 1 85 ? -1.166 -7.393 -5.264 1.00 98.56 85 SER A CA 1
ATOM 729 C C . SER A 1 85 ? -2.360 -7.161 -6.183 1.00 98.56 85 SER A C 1
ATOM 731 O O . SER A 1 85 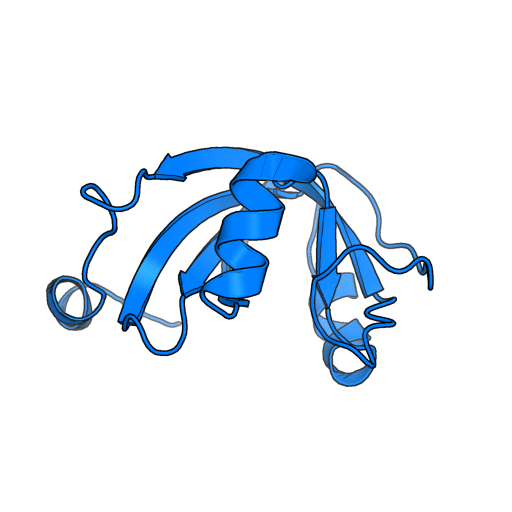? -2.215 -6.899 -7.376 1.00 98.56 85 SER A O 1
ATOM 733 N N . LYS A 1 86 ? -3.558 -7.320 -5.631 1.00 98.50 86 LYS A N 1
ATOM 734 C CA . LYS A 1 86 ? -4.806 -6.895 -6.264 1.00 98.50 86 LYS A CA 1
ATOM 735 C C . LYS A 1 86 ? -5.684 -6.191 -5.230 1.00 98.50 86 LYS A C 1
ATOM 737 O O . LYS A 1 86 ? -5.673 -6.628 -4.074 1.00 98.50 86 LYS A O 1
ATOM 742 N N . PRO A 1 87 ? -6.441 -5.156 -5.606 1.00 98.44 87 PRO A N 1
ATOM 743 C CA . PRO A 1 87 ? -7.355 -4.499 -4.690 1.00 98.44 87 PRO A CA 1
ATOM 744 C C . PRO A 1 87 ? -8.508 -5.443 -4.329 1.00 98.44 87 PRO A C 1
ATOM 746 O O . PRO A 1 87 ? -8.997 -6.197 -5.170 1.00 98.44 87 PRO A O 1
ATOM 749 N N . ASP A 1 88 ? -8.944 -5.389 -3.072 1.00 98.31 88 ASP A N 1
ATOM 750 C CA . ASP A 1 88 ? -10.190 -6.019 -2.623 1.00 98.31 88 ASP A CA 1
ATOM 751 C C . ASP A 1 88 ? -11.306 -4.967 -2.502 1.00 98.31 88 ASP A C 1
ATOM 753 O O . ASP A 1 88 ? -12.431 -5.194 -2.936 1.00 98.31 88 ASP A O 1
ATOM 757 N N . ILE A 1 89 ? -10.990 -3.814 -1.895 1.00 98.31 89 ILE A N 1
ATOM 758 C CA . ILE A 1 89 ? -11.888 -2.664 -1.707 1.00 98.31 89 ILE A CA 1
ATOM 759 C C . ILE A 1 89 ? -11.052 -1.395 -1.855 1.00 98.31 89 ILE A C 1
ATOM 761 O O . ILE A 1 89 ? -9.999 -1.291 -1.225 1.00 98.31 89 ILE A O 1
ATOM 765 N N . VAL A 1 90 ? -11.544 -0.424 -2.624 1.00 98.38 90 VAL A N 1
ATOM 766 C CA . VAL A 1 90 ? -10.938 0.902 -2.789 1.00 98.38 90 VAL A CA 1
ATOM 767 C C . VAL A 1 90 ? -12.028 1.952 -2.614 1.00 98.38 90 VAL A C 1
ATOM 769 O O . VAL A 1 90 ? -13.053 1.883 -3.284 1.00 98.38 90 VAL A O 1
ATOM 772 N N . LEU A 1 91 ? -11.819 2.891 -1.695 1.00 98.19 91 LEU A N 1
ATOM 773 C CA . LEU A 1 91 ? -12.805 3.902 -1.320 1.00 98.19 91 LEU A CA 1
ATOM 774 C C . LEU A 1 91 ? -12.596 5.213 -2.092 1.00 98.19 91 LEU A C 1
ATOM 776 O O . LEU A 1 91 ? -11.461 5.630 -2.373 1.00 98.19 91 LEU A O 1
ATOM 780 N N . ASN A 1 92 ? -13.700 5.895 -2.390 1.00 96.88 92 ASN A N 1
ATOM 781 C CA . ASN A 1 92 ? -13.685 7.280 -2.850 1.00 96.88 92 ASN A CA 1
ATOM 782 C C . ASN A 1 92 ? -13.394 8.251 -1.693 1.00 96.88 92 ASN A C 1
ATOM 784 O O . ASN A 1 92 ? -13.400 7.875 -0.519 1.00 96.88 92 ASN A O 1
ATOM 788 N N . ASP A 1 93 ? -13.101 9.514 -2.021 1.00 95.12 93 ASP A N 1
ATOM 789 C CA . ASP A 1 93 ? -12.644 10.520 -1.045 1.00 95.12 93 ASP A CA 1
ATOM 790 C C . ASP A 1 93 ? -13.688 10.781 0.070 1.00 95.12 93 ASP A C 1
ATOM 792 O O . ASP A 1 93 ? -13.322 11.043 1.222 1.00 95.12 93 ASP A O 1
ATOM 796 N N . ASP A 1 94 ? -14.977 10.660 -0.251 1.00 96.56 94 ASP A N 1
ATOM 797 C CA . ASP A 1 94 ? -16.123 10.792 0.656 1.00 96.56 94 ASP A CA 1
ATOM 798 C C . ASP A 1 94 ? -16.432 9.519 1.465 1.00 96.56 94 ASP A C 1
ATOM 800 O O . ASP A 1 94 ? -17.061 9.598 2.521 1.00 96.56 94 ASP A O 1
ATOM 804 N N . GLU A 1 95 ? -15.921 8.365 1.034 1.00 97.75 95 GLU A N 1
ATOM 805 C CA . GLU A 1 95 ? -16.134 7.060 1.674 1.00 97.75 95 GLU A CA 1
ATOM 806 C C . GLU A 1 95 ? -15.009 6.677 2.650 1.00 97.75 95 GLU A C 1
ATOM 808 O O . GLU A 1 95 ? -15.155 5.737 3.435 1.00 97.75 95 GLU A O 1
ATOM 813 N N . LEU A 1 96 ? -13.884 7.404 2.627 1.00 97.88 96 LEU A N 1
ATOM 814 C CA . LEU A 1 96 ? -12.723 7.138 3.479 1.00 97.88 96 LEU A CA 1
ATOM 815 C C . LEU A 1 96 ? -13.107 7.039 4.967 1.00 97.88 96 LEU A C 1
ATOM 817 O O . LEU A 1 96 ? -13.740 7.938 5.535 1.00 97.88 96 LEU A O 1
ATOM 821 N N . ILE A 1 97 ? -12.620 5.990 5.632 1.00 97.88 97 ILE A N 1
ATOM 822 C CA . ILE A 1 97 ? -12.996 5.660 7.011 1.00 97.88 97 ILE A CA 1
ATOM 823 C C . ILE A 1 97 ? -12.049 6.348 7.993 1.00 97.88 97 ILE A C 1
ATOM 825 O O . ILE A 1 97 ? -10.853 6.071 7.992 1.00 97.88 97 ILE A O 1
ATOM 829 N N . ASP A 1 98 ? -12.574 7.211 8.866 1.00 97.00 98 ASP A N 1
ATOM 830 C CA . ASP A 1 98 ? -11.791 7.834 9.942 1.00 97.00 98 ASP A CA 1
ATOM 831 C C . ASP A 1 98 ? -11.270 6.775 10.923 1.00 97.00 98 ASP A C 1
ATOM 833 O O . ASP A 1 98 ? -12.049 6.110 11.613 1.00 97.00 98 ASP A O 1
ATOM 837 N N . ALA A 1 99 ? -9.943 6.642 11.005 1.00 95.44 99 ALA A N 1
ATOM 838 C CA . ALA A 1 99 ? -9.293 5.655 11.855 1.00 95.44 99 ALA A CA 1
ATOM 839 C C . ALA A 1 99 ? -9.617 5.869 13.341 1.00 95.44 99 ALA A C 1
ATOM 841 O O . ALA A 1 99 ? -9.664 4.898 14.095 1.00 95.44 99 ALA A O 1
ATOM 842 N N . LYS A 1 100 ? -9.915 7.107 13.769 1.00 94.12 100 LYS A N 1
ATOM 843 C CA . LYS A 1 100 ? -10.287 7.414 15.161 1.00 94.12 100 LYS A CA 1
ATOM 844 C C . LYS A 1 100 ? -11.554 6.699 15.601 1.00 94.12 100 LYS A C 1
ATOM 846 O O . LYS A 1 100 ? -11.677 6.356 16.772 1.00 94.12 100 LYS A O 1
ATOM 851 N N . ARG A 1 101 ? -12.469 6.437 14.664 1.00 95.38 101 ARG A N 1
ATOM 852 C CA . ARG A 1 101 ? -13.723 5.720 14.932 1.00 95.38 101 ARG A CA 1
ATOM 853 C C . ARG A 1 101 ? -13.504 4.240 15.230 1.00 95.38 101 ARG A C 1
ATOM 855 O O . ARG A 1 101 ? -14.403 3.621 15.775 1.00 95.38 101 ARG A O 1
ATOM 862 N N . LEU A 1 102 ? -12.334 3.703 14.880 1.00 93.25 102 LEU A N 1
ATOM 863 C CA . LEU A 1 102 ? -11.997 2.287 15.013 1.00 93.25 102 LEU A CA 1
ATOM 864 C C . LEU A 1 102 ? -10.992 2.009 16.138 1.00 93.25 102 LEU A C 1
ATOM 866 O O . LEU A 1 102 ? -10.722 0.850 16.420 1.00 93.25 102 LEU A O 1
ATOM 870 N N . ILE A 1 103 ? -10.425 3.034 16.793 1.00 90.00 103 ILE A N 1
ATOM 871 C CA . ILE A 1 103 ? -9.355 2.849 17.796 1.00 90.00 103 ILE A CA 1
ATOM 872 C C . ILE A 1 103 ? -9.764 1.865 18.900 1.00 90.00 103 ILE A C 1
ATOM 874 O O . ILE A 1 103 ? -8.939 1.061 19.318 1.00 90.00 103 ILE A O 1
ATOM 878 N N . GLY A 1 104 ? -11.020 1.913 19.358 1.00 91.25 104 GLY A N 1
ATOM 879 C CA . GLY A 1 104 ? -11.518 1.013 20.404 1.00 91.25 104 GLY A CA 1
ATOM 880 C C . GLY A 1 104 ? -11.647 -0.451 19.971 1.00 91.25 104 GLY A C 1
ATOM 881 O O . GLY A 1 104 ? -11.608 -1.333 20.823 1.00 91.25 104 GLY A O 1
ATOM 882 N N . ASP A 1 105 ? -11.749 -0.702 18.665 1.00 91.12 105 ASP A N 1
ATOM 883 C CA . ASP A 1 105 ? -11.983 -2.029 18.088 1.00 91.12 105 ASP A CA 1
ATOM 884 C C . ASP A 1 105 ? -10.700 -2.649 17.502 1.00 91.12 105 ASP A C 1
ATOM 886 O O . ASP A 1 105 ? -10.623 -3.856 17.263 1.00 91.12 105 ASP A O 1
ATOM 890 N N . LEU A 1 106 ? -9.666 -1.835 17.254 1.00 88.94 106 LEU A N 1
ATOM 891 C CA . LEU A 1 106 ? -8.403 -2.285 16.676 1.00 88.94 106 LEU A CA 1
ATOM 892 C C . LEU A 1 106 ? -7.528 -2.969 17.727 1.00 88.94 106 LEU A C 1
ATOM 894 O O . LEU A 1 106 ? -6.931 -2.321 18.586 1.00 88.94 106 LEU A O 1
ATOM 898 N N . THR A 1 107 ? -7.366 -4.285 17.594 1.00 86.12 107 THR A N 1
ATOM 899 C CA . THR A 1 107 ? -6.358 -5.034 18.354 1.00 86.12 107 THR A CA 1
ATOM 900 C C . THR A 1 107 ? -5.148 -5.294 17.455 1.00 86.12 107 THR A C 1
ATOM 902 O O . THR A 1 107 ? -5.198 -6.133 16.559 1.00 86.12 107 THR A O 1
ATOM 905 N N . LEU A 1 108 ? -4.070 -4.530 17.654 1.00 76.50 108 LEU A N 1
ATOM 906 C CA . LEU A 1 108 ? -2.794 -4.720 16.957 1.00 76.50 108 LEU A CA 1
ATOM 907 C C . LEU A 1 108 ? -1.945 -5.698 17.777 1.00 76.50 108 LEU A C 1
ATOM 909 O O . LEU A 1 108 ? -1.208 -5.276 18.668 1.00 76.50 108 LEU A O 1
ATOM 913 N N . ILE A 1 109 ? -2.128 -6.995 17.525 1.00 59.00 109 ILE A N 1
ATOM 914 C CA . ILE A 1 109 ? -1.426 -8.103 18.200 1.00 59.00 109 ILE A CA 1
ATOM 915 C C . ILE A 1 109 ? -0.441 -8.762 17.246 1.00 59.00 109 ILE A C 1
ATOM 917 O O . ILE A 1 109 ? -0.836 -8.992 16.081 1.00 59.00 109 ILE A O 1
#

Sequence (109 aa):
MQYWLVVTSPENFRHDREHLDFKFQGLPYRFRKQVQRMAVGDRVVYYIMKLQKFGATATITGDYYEDSSRLWTDEDEIWPSRRPSKPDIVLNDDELIDAKRLIGDLTLI

Organism: NCBI:txid412755

InterPro domains:
  IPR002740 EVE domain [PF01878] (2-95)
  IPR015947 PUA-like superfamily [SSF88697] (1-91)

Foldseek 3Di:
DEEEEDEDEPQQLVLCVPPVQPQKDFAAPVCLVVLQPQDFQYKYWYQHPPVQWTFFMKTFHDHWFFDQDDRGDDPPGRRGTMTGIHTPDGHDPVRTGRVVVCPVPDDPD

pLDDT: mean 95.13, std 5.63, range [59.0, 98.75]

Radius of gyration: 13.45 Å; chains: 1; bounding box: 31×29×32 Å